Protein AF-A0A256WIH2-F1 (afdb_monomer)

pLDDT: mean 78.71, std 19.7, range [29.09, 97.69]

Solvent-accessible surface area (backbone atoms only — not comparable to full-atom values): 9554 Å² total; per-residue (Å²): 143,87,77,84,90,78,82,80,88,80,95,50,73,68,58,56,52,50,47,60,46,59,70,69,80,46,78,43,71,61,47,74,53,50,70,59,58,45,48,56,45,72,67,38,85,89,54,53,35,66,54,32,52,41,50,40,56,52,52,50,53,54,53,55,72,70,15,62,64,52,48,55,52,54,52,48,45,72,77,48,82,54,79,75,56,58,66,65,47,46,64,55,51,52,51,50,44,52,50,53,47,52,38,51,50,52,14,39,78,70,60,54,30,48,87,78,79,57,67,68,59,51,42,51,51,52,53,49,53,58,56,65,45,46,55,53,27,62,75,64,64,39,39,83,77,46,57,87,46,40,77,69,56,45,47,55,68,47,57,78,27,47,105

Radius of gyration: 18.37 Å; Cα co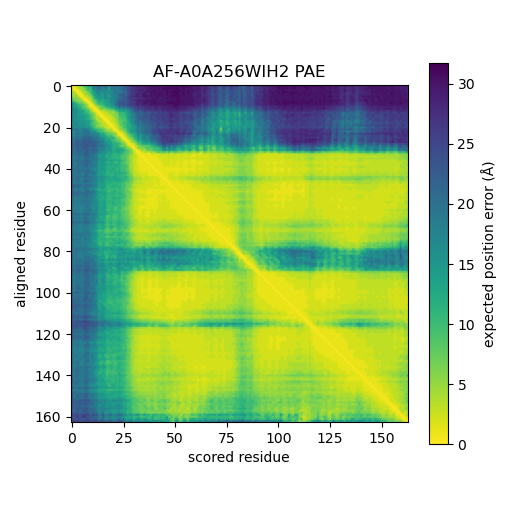ntacts (8 Å, |Δi|>4): 107; chains: 1; bounding box: 43×43×52 Å

Mean predicted aligned error: 9.4 Å

Nearest PDB structures (foldseek):
  7xy0-assembly1_B  TM=5.733E-01  e=7.418E-03  Vibrio cholerae
  7xy5-assembly1_A  TM=6.006E-01  e=1.426E-02  Vibrio cholerae
  7xxo-assembly1_A  TM=5.547E-01  e=8.626E-03  Vibrio cholerae
  7xxs-assembly1_A  TM=5.626E-01  e=1.356E-02  Vibrio cholerae
  7y4j-assembly1_A-2  TM=5.733E-01  e=1.659E-02  Vibrio cholerae

Structure (mmCIF, N/CA/C/O backbone):
data_AF-A0A256WIH2-F1
#
_entry.id   AF-A0A256WIH2-F1
#
loop_
_atom_site.group_PDB
_atom_site.id
_atom_site.type_symbol
_atom_site.label_atom_id
_atom_site.label_alt_id
_atom_site.label_comp_id
_atom_site.label_asym_id
_atom_site.label_entity_id
_atom_site.label_seq_id
_atom_site.pdbx_PDB_ins_code
_atom_site.Cartn_x
_atom_site.Cartn_y
_atom_site.Cartn_z
_atom_site.occupancy
_atom_site.B_iso_or_equiv
_atom_site.auth_seq_id
_atom_site.auth_comp_id
_atom_site.auth_asym_id
_atom_site.auth_atom_id
_atom_site.pdbx_PDB_model_num
ATOM 1 N N . MET A 1 1 ? 18.640 -28.190 -21.695 1.00 39.12 1 MET A N 1
ATOM 2 C CA . MET A 1 1 ? 17.960 -27.171 -22.525 1.00 39.12 1 MET A CA 1
ATOM 3 C C . MET A 1 1 ? 18.314 -25.751 -22.048 1.00 39.12 1 MET A C 1
ATOM 5 O O . MET A 1 1 ? 17.434 -24.937 -21.863 1.00 39.12 1 MET A O 1
ATOM 9 N N . TYR A 1 2 ? 19.602 -25.453 -21.815 1.00 31.66 2 TYR A N 1
ATOM 10 C CA . TYR A 1 2 ? 20.075 -24.165 -21.255 1.00 31.66 2 TYR A CA 1
ATOM 11 C C . TYR A 1 2 ? 21.260 -23.567 -22.045 1.00 31.66 2 TYR A C 1
ATOM 13 O O . TYR A 1 2 ? 21.880 -22.601 -21.623 1.00 31.66 2 TYR A O 1
ATOM 21 N N . GLN A 1 3 ? 21.589 -24.136 -23.211 1.00 30.47 3 GLN A N 1
ATOM 22 C CA . GLN A 1 3 ? 22.729 -23.700 -24.033 1.00 30.47 3 GLN A CA 1
ATOM 23 C C . GLN A 1 3 ? 22.363 -23.280 -25.464 1.00 30.47 3 GLN A C 1
ATOM 25 O O . GLN A 1 3 ? 23.252 -22.918 -26.226 1.00 30.47 3 GLN A O 1
ATOM 30 N N . PHE A 1 4 ? 21.083 -23.282 -25.851 1.00 29.09 4 PHE A N 1
ATOM 31 C CA . PHE A 1 4 ? 20.710 -23.096 -27.261 1.00 29.09 4 PHE A CA 1
ATOM 32 C C . PHE A 1 4 ? 20.307 -21.669 -27.670 1.00 29.09 4 PHE A C 1
ATOM 34 O O . PHE A 1 4 ? 20.134 -21.414 -28.856 1.00 29.09 4 PHE A O 1
ATOM 41 N N . ILE A 1 5 ? 20.231 -20.713 -26.739 1.00 36.94 5 ILE A N 1
ATOM 42 C CA . ILE A 1 5 ? 19.853 -19.317 -27.039 1.00 36.94 5 ILE A CA 1
ATOM 43 C C . ILE A 1 5 ? 21.050 -18.381 -26.824 1.00 36.94 5 ILE A C 1
ATOM 45 O O . ILE A 1 5 ? 20.957 -17.357 -26.160 1.00 36.94 5 ILE A O 1
ATOM 49 N N . LYS A 1 6 ? 22.231 -18.764 -27.321 1.00 35.78 6 LYS A N 1
ATOM 50 C CA . LYS A 1 6 ? 23.429 -17.906 -27.256 1.00 35.78 6 LYS A CA 1
ATOM 51 C C . LYS A 1 6 ? 23.953 -17.437 -28.609 1.00 35.78 6 LYS A C 1
ATOM 53 O O . LYS A 1 6 ? 24.913 -16.679 -28.614 1.00 35.78 6 LYS A O 1
ATOM 58 N N . SER A 1 7 ? 23.385 -17.857 -29.747 1.00 35.06 7 SER A N 1
ATOM 59 C CA . SER A 1 7 ? 24.074 -17.619 -31.029 1.00 35.06 7 SER A CA 1
ATOM 60 C C . SER A 1 7 ? 23.265 -17.111 -32.215 1.00 35.06 7 SER A C 1
ATOM 62 O O . SER A 1 7 ? 23.881 -16.849 -33.246 1.00 35.06 7 SER A O 1
ATOM 64 N N . LYS A 1 8 ? 21.949 -16.894 -32.134 1.00 40.72 8 LYS A N 1
ATOM 65 C CA . LYS A 1 8 ? 21.226 -16.304 -33.271 1.00 40.72 8 LYS A CA 1
ATOM 66 C C . LYS A 1 8 ? 20.137 -15.343 -32.817 1.00 40.72 8 LYS A C 1
ATOM 68 O O . LYS A 1 8 ? 19.220 -15.745 -32.120 1.00 40.72 8 LYS A O 1
ATOM 73 N N . VAL A 1 9 ? 20.247 -14.117 -33.332 1.00 44.25 9 VAL A N 1
ATOM 74 C CA . VAL A 1 9 ? 19.279 -13.010 -33.275 1.00 44.25 9 VAL A CA 1
ATOM 75 C C . VAL A 1 9 ? 19.266 -12.243 -31.956 1.00 44.25 9 VAL A C 1
ATOM 77 O O . VAL A 1 9 ? 18.445 -12.550 -31.117 1.00 44.25 9 VAL A O 1
ATOM 80 N N . LEU A 1 10 ? 20.090 -11.197 -31.808 1.00 44.72 10 LEU A N 1
ATOM 81 C CA . LEU A 1 10 ? 19.732 -10.018 -30.997 1.00 44.72 10 LEU A CA 1
ATOM 82 C C . LEU A 1 10 ? 20.483 -8.764 -31.502 1.00 44.72 10 LEU A C 1
ATOM 84 O O . LEU A 1 10 ? 21.578 -8.476 -31.025 1.00 44.72 10 LEU A O 1
ATOM 88 N N . PRO A 1 11 ? 19.931 -8.003 -32.468 1.00 40.31 11 PRO A N 1
ATOM 89 C CA . PRO A 1 11 ? 20.476 -6.702 -32.863 1.00 40.31 11 PRO A CA 1
ATOM 90 C C . PRO A 1 11 ? 19.980 -5.541 -31.977 1.00 40.31 11 PRO A C 1
ATOM 92 O O . PRO A 1 11 ? 20.414 -4.411 -32.169 1.00 40.31 11 PRO A O 1
ATOM 95 N N . ASN A 1 12 ? 19.084 -5.790 -31.012 1.00 41.78 12 ASN A N 1
ATOM 96 C CA . ASN A 1 12 ? 18.473 -4.749 -30.184 1.00 41.78 12 ASN A CA 1
ATOM 97 C C . ASN A 1 12 ? 18.934 -4.830 -28.726 1.00 41.78 12 ASN A C 1
ATOM 99 O O . ASN A 1 12 ? 18.640 -5.789 -28.013 1.00 41.78 12 ASN A O 1
ATOM 103 N N . VAL A 1 13 ? 19.595 -3.762 -28.272 1.00 48.00 13 VAL A N 1
ATOM 104 C CA . VAL A 1 13 ? 20.084 -3.554 -26.895 1.00 48.00 13 VAL A CA 1
ATOM 105 C C . VAL A 1 13 ? 18.962 -3.717 -25.853 1.00 48.00 13 VAL A C 1
ATOM 107 O O . VAL A 1 13 ? 19.210 -4.176 -24.741 1.00 48.00 13 VAL A O 1
ATOM 110 N N . HIS A 1 14 ? 17.714 -3.434 -26.241 1.00 45.16 14 HIS A N 1
ATOM 111 C CA . HIS A 1 14 ? 16.518 -3.581 -25.405 1.00 45.16 14 HIS A CA 1
ATOM 112 C C . HIS A 1 14 ? 16.280 -5.028 -24.934 1.00 45.16 14 HIS A C 1
ATOM 114 O O . HIS A 1 14 ? 16.027 -5.260 -23.756 1.00 45.16 14 HIS A O 1
ATOM 120 N N . TYR A 1 15 ? 16.441 -6.017 -25.819 1.00 45.44 15 TYR A N 1
ATOM 121 C CA . TYR A 1 15 ? 16.219 -7.431 -25.484 1.00 45.44 15 TYR A CA 1
ATOM 122 C C . TYR A 1 15 ? 17.330 -8.005 -24.599 1.00 45.44 15 TYR A C 1
ATOM 124 O O . TYR A 1 15 ? 17.079 -8.908 -23.808 1.00 45.44 15 TYR A O 1
ATOM 132 N N . PHE A 1 16 ? 18.553 -7.476 -24.696 1.00 42.75 16 PHE A N 1
ATOM 133 C CA . PHE A 1 16 ? 19.668 -7.898 -23.846 1.00 42.75 16 PHE A CA 1
ATOM 134 C C . PHE A 1 16 ? 19.488 -7.435 -22.391 1.00 42.75 16 PHE A C 1
ATOM 136 O O . PHE A 1 16 ? 19.808 -8.182 -21.469 1.00 42.75 16 PHE A O 1
ATOM 143 N N . LEU A 1 17 ? 18.927 -6.239 -22.179 1.00 45.19 17 LEU A N 1
ATOM 144 C CA . LEU A 1 17 ? 18.573 -5.743 -20.845 1.00 45.19 17 LEU A CA 1
ATOM 145 C C . LEU A 1 17 ? 17.412 -6.536 -20.240 1.00 45.19 17 LEU A C 1
ATOM 147 O O . LEU A 1 17 ? 17.509 -6.961 -19.094 1.00 45.19 17 LEU A O 1
ATOM 151 N N . VAL A 1 18 ? 16.374 -6.831 -21.030 1.00 48.00 18 VAL A N 1
ATOM 152 C CA . VAL A 1 18 ? 15.281 -7.722 -20.611 1.00 48.00 18 VAL A CA 1
ATOM 153 C C . VAL A 1 18 ? 15.844 -9.112 -20.273 1.00 48.00 18 VAL A C 1
ATOM 155 O O . VAL A 1 18 ? 15.652 -9.618 -19.181 1.00 48.00 18 VAL A O 1
ATOM 158 N N . PHE A 1 19 ? 16.678 -9.730 -21.101 1.00 45.09 19 PHE A N 1
ATOM 159 C CA . PHE A 1 19 ? 17.205 -11.055 -20.753 1.00 45.09 19 PHE A CA 1
ATOM 160 C C . PHE A 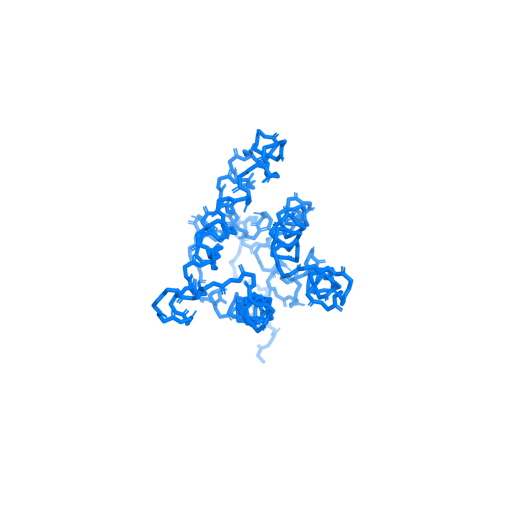1 19 ? 18.104 -11.060 -19.494 1.00 45.09 19 PHE A C 1
ATOM 162 O O . PHE A 1 19 ? 18.086 -12.036 -18.750 1.00 45.09 19 PHE A O 1
ATOM 169 N N . ASN A 1 20 ? 18.846 -9.983 -19.203 1.00 45.81 20 ASN A N 1
ATOM 170 C CA . ASN A 1 20 ? 19.647 -9.876 -17.971 1.00 45.81 20 ASN A CA 1
ATOM 171 C C . ASN A 1 20 ? 18.801 -9.591 -16.719 1.00 45.81 20 ASN A C 1
ATOM 173 O O . ASN A 1 20 ? 19.056 -10.185 -15.676 1.00 45.81 20 ASN A O 1
ATOM 177 N N . 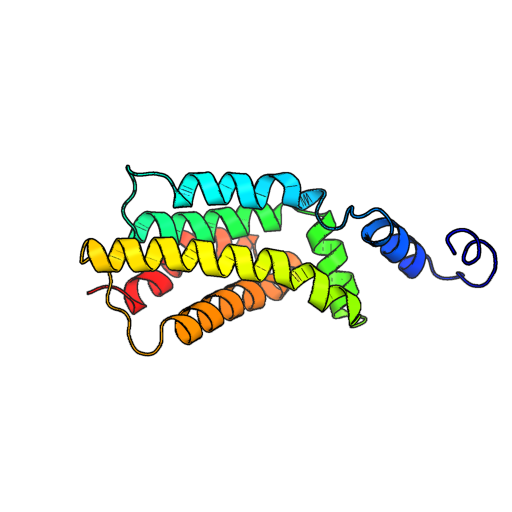CYS A 1 21 ? 17.779 -8.736 -16.808 1.00 47.03 21 CYS A N 1
ATOM 178 C CA . CYS A 1 21 ? 16.859 -8.481 -15.693 1.00 47.03 21 CYS A CA 1
ATOM 179 C C . CYS A 1 21 ? 15.986 -9.708 -15.365 1.00 47.03 21 CYS A C 1
ATOM 181 O O . CYS A 1 21 ? 15.565 -9.875 -14.222 1.00 47.03 21 CYS A O 1
ATOM 183 N N . TYR A 1 22 ? 15.731 -10.572 -16.353 1.00 49.44 22 TYR A N 1
ATOM 184 C CA . TYR A 1 22 ? 14.761 -11.663 -16.261 1.00 49.44 22 TYR A CA 1
ATOM 185 C C . TYR A 1 22 ? 15.385 -13.076 -16.208 1.00 49.44 22 TYR A C 1
ATOM 187 O O . TYR A 1 22 ? 14.781 -13.997 -15.664 1.00 49.44 22 TYR A O 1
ATOM 195 N N . GLY A 1 23 ? 16.606 -13.274 -16.717 1.00 40.81 23 GLY A N 1
ATOM 196 C CA . GLY A 1 23 ? 17.238 -14.594 -16.879 1.00 40.81 23 GLY A CA 1
ATOM 197 C C . GLY A 1 23 ? 17.904 -15.196 -15.634 1.00 40.81 23 GLY A C 1
ATOM 198 O O . GLY A 1 23 ? 18.205 -16.389 -15.638 1.00 40.81 23 GLY A O 1
ATOM 199 N N . ASN A 1 24 ? 18.112 -14.414 -14.568 1.00 39.84 24 ASN A N 1
ATOM 200 C CA . ASN A 1 24 ? 18.840 -14.843 -13.360 1.00 39.84 24 ASN A CA 1
ATOM 201 C C . ASN A 1 24 ? 17.975 -14.927 -12.087 1.00 39.84 24 ASN A C 1
ATOM 203 O O . ASN A 1 24 ? 18.518 -14.991 -10.987 1.00 39.84 24 ASN A O 1
ATOM 207 N N . GLY A 1 25 ? 16.640 -14.879 -12.185 1.00 42.81 25 GLY A N 1
ATOM 208 C CA . GLY A 1 25 ? 15.787 -14.753 -10.989 1.00 42.81 25 GLY A CA 1
ATOM 209 C C . GLY A 1 25 ? 15.989 -13.425 -10.235 1.00 42.81 25 GLY A C 1
ATOM 210 O O . GLY A 1 25 ? 15.536 -13.265 -9.105 1.00 42.81 25 GLY A O 1
ATOM 211 N N . GLU A 1 26 ? 16.655 -12.455 -10.870 1.00 43.00 26 GLU A N 1
ATOM 212 C CA . GLU A 1 26 ? 17.005 -11.134 -10.332 1.00 43.00 26 GLU A CA 1
ATOM 213 C C . GLU A 1 26 ? 15.897 -10.083 -10.512 1.00 43.00 26 GLU A C 1
ATOM 215 O O . GLU A 1 26 ? 16.119 -8.898 -10.266 1.00 43.00 26 GLU A O 1
ATOM 220 N N . GLN A 1 27 ? 14.672 -10.493 -10.851 1.00 46.84 27 GLN A N 1
ATOM 221 C CA . GLN A 1 27 ? 13.526 -9.579 -10.988 1.00 46.84 27 GLN A CA 1
ATOM 222 C C . GLN A 1 27 ? 13.144 -8.861 -9.678 1.00 46.84 27 GLN A C 1
ATOM 224 O O . GLN A 1 27 ? 12.349 -7.926 -9.691 1.00 46.84 27 GLN A O 1
ATOM 229 N N . LEU A 1 28 ? 13.732 -9.248 -8.542 1.00 49.12 28 LEU A N 1
ATOM 230 C CA . LEU A 1 28 ? 13.480 -8.660 -7.226 1.00 49.12 28 LEU A CA 1
ATOM 231 C C . LEU A 1 28 ? 14.738 -8.094 -6.555 1.00 49.12 28 LEU A C 1
ATOM 233 O O . LEU A 1 28 ? 14.674 -7.734 -5.381 1.00 49.12 28 LEU A O 1
ATOM 237 N N . ALA A 1 29 ? 15.874 -7.969 -7.252 1.00 43.88 29 ALA A N 1
ATOM 238 C CA . ALA A 1 29 ? 17.113 -7.488 -6.626 1.00 43.88 29 ALA A CA 1
ATOM 239 C C . ALA A 1 29 ? 16.956 -6.088 -5.983 1.00 43.88 29 ALA A C 1
ATOM 241 O O . ALA A 1 29 ? 17.544 -5.818 -4.939 1.00 43.88 29 ALA A O 1
ATOM 242 N N . GLY A 1 30 ? 16.088 -5.229 -6.541 1.00 49.59 30 GLY A N 1
ATOM 243 C CA . GLY A 1 30 ? 15.712 -3.931 -5.951 1.00 49.59 30 GLY A CA 1
ATOM 244 C C . GLY A 1 30 ? 14.582 -3.987 -4.910 1.00 49.59 30 GLY A C 1
ATOM 245 O O . GLY A 1 30 ? 14.388 -3.037 -4.161 1.00 49.59 30 GLY A O 1
ATOM 246 N N . LEU A 1 31 ? 13.853 -5.104 -4.829 1.00 62.66 31 LEU A N 1
ATOM 247 C CA . LEU A 1 31 ? 12.746 -5.345 -3.893 1.00 62.66 31 LEU A CA 1
ATOM 248 C C . LEU A 1 31 ? 13.149 -6.233 -2.708 1.00 62.66 31 LEU A C 1
ATOM 250 O O . LEU A 1 31 ? 12.306 -6.551 -1.868 1.00 62.66 31 LEU A O 1
ATOM 254 N N . GLY A 1 32 ? 14.430 -6.606 -2.596 1.00 62.88 32 GLY A N 1
ATOM 255 C CA . GLY A 1 32 ? 14.941 -7.518 -1.564 1.00 62.88 32 GLY A CA 1
ATOM 256 C C . GLY A 1 32 ? 14.648 -7.069 -0.125 1.00 62.88 32 GLY A C 1
ATOM 257 O O . GLY A 1 32 ? 14.610 -7.892 0.788 1.00 62.88 32 GLY A O 1
ATOM 258 N N . GLY A 1 33 ? 14.371 -5.776 0.080 1.00 78.38 33 GLY A N 1
ATOM 259 C CA . GLY A 1 33 ? 13.926 -5.216 1.356 1.00 78.38 33 GLY A CA 1
ATOM 260 C C . GLY A 1 33 ? 12.420 -4.960 1.483 1.00 78.38 33 GLY A C 1
ATOM 261 O O . GLY A 1 33 ? 11.978 -4.699 2.600 1.00 78.38 33 GLY A O 1
ATOM 262 N N . LEU A 1 34 ? 11.623 -5.013 0.408 1.00 87.81 34 LEU A N 1
ATOM 263 C CA . LEU A 1 34 ? 10.216 -4.585 0.424 1.00 87.81 34 LEU A CA 1
ATOM 264 C C . LEU A 1 34 ? 9.390 -5.427 1.401 1.00 87.81 34 LEU A C 1
ATOM 266 O O . LEU A 1 34 ? 8.887 -4.899 2.392 1.00 87.81 34 LEU A O 1
ATOM 270 N N . LYS A 1 35 ? 9.330 -6.750 1.181 1.00 89.88 35 LYS A N 1
ATOM 271 C CA . LYS A 1 35 ? 8.572 -7.668 2.050 1.00 89.88 35 LYS A CA 1
ATOM 272 C C . LYS A 1 35 ? 9.010 -7.550 3.511 1.00 89.88 35 LYS A C 1
ATOM 274 O O . LYS A 1 35 ? 8.166 -7.542 4.401 1.00 89.88 35 LYS A O 1
ATOM 279 N N . LYS A 1 36 ? 10.314 -7.395 3.768 1.00 91.19 36 LYS A N 1
ATOM 280 C CA . LYS A 1 36 ? 10.870 -7.236 5.122 1.00 91.19 36 LYS A CA 1
ATOM 281 C C . LYS A 1 36 ? 10.407 -5.938 5.791 1.00 91.19 36 LYS A C 1
ATOM 283 O O . LYS A 1 36 ? 9.899 -5.986 6.904 1.00 91.19 36 LYS A O 1
ATOM 288 N N . ASN A 1 37 ? 10.563 -4.793 5.126 1.00 92.81 37 ASN A N 1
ATOM 289 C CA . ASN A 1 37 ? 10.169 -3.493 5.681 1.00 92.81 37 ASN A CA 1
ATOM 290 C C . ASN A 1 37 ? 8.661 -3.425 5.935 1.00 92.81 37 ASN A C 1
ATOM 292 O O . ASN A 1 37 ? 8.234 -2.984 6.997 1.00 92.81 37 ASN A O 1
ATOM 296 N N . LEU A 1 38 ? 7.864 -3.915 4.986 1.00 95.69 38 LEU A N 1
ATOM 297 C CA . LEU A 1 38 ? 6.414 -3.961 5.126 1.00 95.69 38 LEU A CA 1
ATOM 298 C C . LEU A 1 38 ? 5.981 -4.935 6.233 1.00 95.69 38 LEU A C 1
ATOM 300 O O . LEU A 1 38 ? 5.091 -4.608 7.012 1.00 95.69 38 LEU A O 1
ATOM 304 N N . SER A 1 39 ? 6.657 -6.081 6.382 1.00 95.44 39 SER A N 1
ATOM 305 C CA . SER A 1 39 ? 6.408 -7.015 7.492 1.00 95.44 39 SER A CA 1
ATOM 306 C C . SER A 1 39 ? 6.642 -6.380 8.860 1.00 95.44 39 SER A C 1
ATOM 308 O O . SER A 1 39 ? 5.909 -6.693 9.792 1.00 95.44 39 SER A O 1
ATOM 310 N N . ASN A 1 40 ? 7.639 -5.500 9.000 1.00 96.25 40 ASN A N 1
ATOM 311 C CA . ASN A 1 40 ? 7.884 -4.817 10.271 1.00 96.25 40 ASN A CA 1
ATOM 312 C C . ASN A 1 40 ? 6.678 -3.963 10.680 1.00 96.25 40 ASN A C 1
ATOM 314 O O . ASN A 1 40 ? 6.296 -3.988 11.839 1.00 96.25 40 ASN A O 1
ATOM 318 N N . ILE A 1 41 ? 6.046 -3.275 9.725 1.00 96.88 41 ILE A N 1
ATOM 319 C CA . ILE A 1 41 ? 4.852 -2.454 9.976 1.00 96.88 41 ILE A CA 1
ATOM 320 C C . ILE A 1 41 ? 3.642 -3.343 10.291 1.00 96.88 41 ILE A C 1
ATOM 322 O O . ILE A 1 41 ? 2.928 -3.106 11.259 1.00 96.88 41 ILE A O 1
ATOM 326 N N . VAL A 1 42 ? 3.423 -4.395 9.493 1.00 97.06 42 VAL A N 1
ATOM 327 C CA . VAL A 1 42 ? 2.288 -5.326 9.655 1.00 97.06 42 VAL A CA 1
ATOM 328 C C . VAL A 1 42 ? 2.292 -6.006 11.030 1.00 97.06 42 VAL A C 1
ATOM 330 O O . VAL A 1 42 ? 1.230 -6.324 11.558 1.00 97.06 42 VAL A O 1
ATOM 333 N N . ASN A 1 43 ? 3.474 -6.261 11.595 1.00 96.31 43 ASN A N 1
ATOM 334 C CA . ASN A 1 43 ? 3.644 -6.996 12.850 1.00 96.31 43 ASN A CA 1
ATOM 335 C C . ASN A 1 43 ? 3.991 -6.097 14.051 1.00 96.31 43 ASN A C 1
ATOM 337 O O . ASN A 1 43 ? 4.396 -6.622 15.083 1.00 96.31 43 ASN A O 1
ATOM 341 N N . ASP A 1 44 ? 3.881 -4.771 13.932 1.00 96.12 44 ASP A N 1
ATOM 342 C CA . ASP A 1 44 ? 4.152 -3.866 15.053 1.00 96.12 44 ASP A CA 1
ATOM 343 C C . ASP A 1 44 ? 2.933 -3.758 15.976 1.00 96.12 44 ASP A C 1
ATOM 345 O O . ASP A 1 44 ? 1.993 -3.017 15.700 1.00 96.12 44 ASP A O 1
ATOM 349 N N . ASP A 1 45 ? 2.945 -4.485 17.090 1.00 92.94 45 ASP A N 1
ATOM 350 C CA . ASP A 1 45 ? 1.844 -4.499 18.064 1.00 92.94 45 ASP A CA 1
ATOM 351 C C . ASP A 1 45 ? 1.617 -3.143 18.767 1.00 92.94 45 ASP A C 1
ATOM 353 O O . ASP A 1 45 ? 0.600 -2.958 19.434 1.00 92.94 45 ASP A O 1
ATOM 357 N N . ASN A 1 46 ? 2.529 -2.174 18.618 1.00 95.12 46 ASN A N 1
ATOM 358 C CA . ASN A 1 46 ? 2.369 -0.833 19.190 1.00 95.12 46 ASN A CA 1
ATOM 359 C C . ASN A 1 46 ? 1.560 0.109 18.289 1.00 95.12 46 ASN A C 1
ATOM 361 O O . ASN A 1 46 ? 1.167 1.193 18.730 1.00 95.12 46 ASN A O 1
ATOM 365 N N . LEU A 1 47 ? 1.337 -0.267 17.027 1.00 95.50 47 LEU A N 1
ATOM 366 C CA . LEU A 1 47 ? 0.607 0.543 16.061 1.00 95.50 47 LEU A CA 1
ATOM 367 C C . LEU A 1 47 ? -0.851 0.105 15.965 1.00 95.50 47 LEU A C 1
ATOM 369 O O . LEU A 1 47 ? -1.162 -1.080 15.869 1.00 95.50 47 LEU A O 1
ATOM 373 N N . LYS A 1 48 ? -1.739 1.095 15.892 1.00 95.56 48 LYS A N 1
ATOM 374 C CA . LYS A 1 48 ? -3.143 0.891 15.530 1.00 95.56 48 LYS A CA 1
ATOM 375 C C . LYS A 1 48 ? -3.271 0.399 14.094 1.00 95.56 48 LYS A C 1
ATOM 377 O O . LYS A 1 48 ? -2.431 0.720 13.250 1.00 95.56 48 LYS A O 1
ATOM 382 N N . ALA A 1 49 ? -4.359 -0.295 13.774 1.00 95.75 49 ALA A N 1
ATOM 383 C CA . ALA A 1 49 ? -4.584 -0.821 12.428 1.00 95.75 49 ALA A CA 1
ATOM 384 C C . ALA A 1 49 ? -4.650 0.295 11.368 1.00 95.75 49 ALA A C 1
ATOM 386 O O . ALA A 1 49 ? -4.119 0.161 10.263 1.00 95.75 49 ALA A O 1
ATOM 387 N N . SER A 1 50 ? -5.242 1.437 11.723 1.00 93.00 50 SER A N 1
ATOM 388 C CA . SER A 1 50 ? -5.255 2.651 10.896 1.00 93.00 50 SER A CA 1
ATOM 389 C C . SER A 1 50 ? -3.860 3.206 10.594 1.00 93.00 50 SER A C 1
ATOM 391 O O . SER A 1 50 ? -3.583 3.567 9.445 1.00 93.00 50 SER A O 1
ATOM 393 N N . ASP A 1 51 ? -2.967 3.225 11.580 1.00 94.81 51 ASP A N 1
ATOM 394 C CA . ASP A 1 51 ? -1.593 3.703 11.414 1.00 94.81 51 ASP A CA 1
ATOM 395 C C . ASP A 1 51 ? -0.727 2.683 10.661 1.00 94.81 51 ASP A C 1
ATOM 397 O O . ASP A 1 51 ? 0.047 3.070 9.783 1.00 94.81 51 ASP A O 1
ATOM 401 N N . LYS A 1 52 ? -0.931 1.380 10.902 1.00 96.25 52 LYS A N 1
ATOM 402 C CA . LYS A 1 52 ? -0.327 0.294 10.114 1.00 96.25 52 LYS A CA 1
ATOM 403 C C . LYS A 1 52 ? -0.683 0.421 8.642 1.00 96.25 52 LYS A C 1
ATOM 405 O O . LYS A 1 52 ? 0.207 0.361 7.799 1.00 96.25 52 LYS A O 1
ATOM 410 N N . LEU A 1 53 ? -1.963 0.624 8.320 1.00 94.69 53 LEU A N 1
ATOM 411 C CA . LEU A 1 53 ? -2.404 0.719 6.930 1.00 94.69 53 LEU A CA 1
ATOM 412 C C . LEU A 1 53 ? -1.784 1.941 6.244 1.00 94.69 53 LEU A C 1
ATOM 414 O O . LEU A 1 53 ? -1.207 1.799 5.172 1.00 94.69 53 LEU A O 1
ATOM 418 N N . LYS A 1 54 ? -1.810 3.123 6.873 1.00 93.00 54 LYS A N 1
ATOM 419 C CA . LYS A 1 54 ? -1.156 4.324 6.318 1.00 93.00 54 LYS A CA 1
ATOM 420 C C . LYS A 1 54 ? 0.347 4.128 6.136 1.00 93.00 54 LYS A C 1
ATOM 422 O O . LYS A 1 54 ? 0.864 4.368 5.046 1.00 93.00 54 LYS A O 1
ATOM 427 N N . GLY A 1 55 ? 1.031 3.664 7.182 1.00 94.00 55 GLY A N 1
ATOM 428 C CA . GLY A 1 55 ? 2.471 3.424 7.168 1.00 94.00 55 GLY A CA 1
ATOM 429 C C . GLY A 1 55 ? 2.872 2.411 6.100 1.00 94.00 55 GLY A C 1
ATOM 430 O O . GLY A 1 55 ? 3.856 2.623 5.395 1.00 94.00 55 GLY A O 1
ATOM 431 N N . TYR A 1 56 ? 2.072 1.358 5.914 1.00 95.38 56 TYR A N 1
ATOM 432 C CA . TYR A 1 56 ? 2.273 0.361 4.866 1.00 95.38 56 TYR A CA 1
ATOM 433 C C . TYR A 1 56 ? 2.256 1.001 3.476 1.00 95.38 56 TYR A C 1
ATOM 435 O O . TYR A 1 56 ? 3.205 0.828 2.711 1.00 95.38 56 TYR A O 1
ATOM 443 N N . LEU A 1 57 ? 1.213 1.778 3.152 1.00 92.94 57 LEU A N 1
ATOM 444 C CA . LEU A 1 57 ? 1.077 2.400 1.830 1.00 92.94 57 LEU A CA 1
ATOM 445 C C . LEU A 1 57 ? 2.195 3.417 1.562 1.00 92.94 57 LEU A C 1
ATOM 447 O O . LEU A 1 57 ? 2.760 3.435 0.468 1.00 92.94 57 LEU A O 1
ATOM 451 N N . LEU A 1 58 ? 2.548 4.231 2.562 1.00 92.31 58 LEU A N 1
ATOM 452 C CA . LEU A 1 58 ? 3.642 5.200 2.463 1.00 92.31 58 LEU A CA 1
ATOM 453 C C . LEU A 1 58 ? 4.982 4.507 2.231 1.00 92.31 58 LEU A C 1
ATOM 455 O O . LEU A 1 58 ? 5.684 4.829 1.270 1.00 92.31 58 LEU A O 1
ATOM 459 N N . LYS A 1 59 ? 5.313 3.519 3.071 1.00 93.69 59 LYS A N 1
ATOM 460 C CA . LYS A 1 59 ? 6.597 2.826 2.988 1.00 93.69 59 LYS A CA 1
ATOM 461 C C . LYS A 1 59 ? 6.727 2.030 1.695 1.00 93.69 59 LYS A C 1
ATOM 463 O O . LYS A 1 59 ? 7.808 1.994 1.113 1.00 93.69 59 LYS A O 1
ATOM 468 N N . ARG A 1 60 ? 5.628 1.439 1.212 1.00 93.00 60 ARG A N 1
ATOM 469 C CA . ARG A 1 60 ? 5.577 0.788 -0.103 1.00 93.00 60 ARG A CA 1
ATOM 470 C C . ARG A 1 60 ? 5.982 1.768 -1.204 1.00 93.00 60 ARG A C 1
ATOM 472 O O . ARG A 1 60 ? 6.880 1.464 -1.979 1.00 93.00 60 ARG A O 1
ATOM 479 N N . MET A 1 61 ? 5.352 2.942 -1.258 1.00 91.81 61 MET A N 1
ATOM 480 C CA . MET A 1 61 ? 5.612 3.930 -2.312 1.00 91.81 61 MET A CA 1
ATOM 481 C C . MET A 1 61 ? 7.028 4.515 -2.238 1.00 91.81 61 MET A C 1
ATOM 483 O O . ME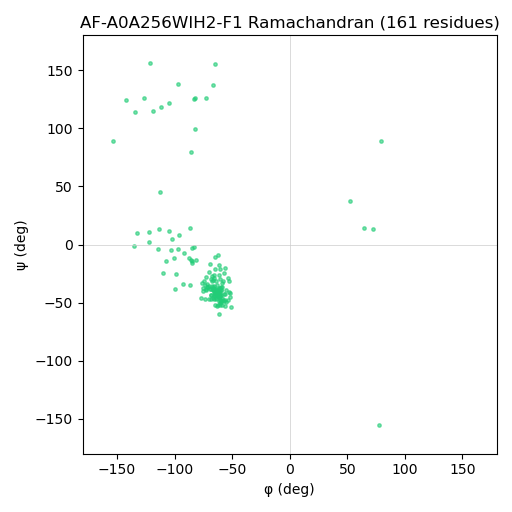T A 1 61 ? 7.647 4.718 -3.278 1.00 91.81 61 MET A O 1
ATOM 487 N N . GLU A 1 62 ? 7.556 4.730 -1.032 1.00 91.75 62 GLU A N 1
ATOM 488 C CA . GLU A 1 62 ? 8.941 5.162 -0.801 1.00 91.75 62 GLU A CA 1
ATOM 489 C C . GLU A 1 62 ? 9.951 4.144 -1.350 1.00 91.75 62 GLU A C 1
ATOM 491 O O . GLU A 1 62 ? 10.805 4.500 -2.159 1.00 91.75 62 GLU A O 1
ATOM 496 N N . ILE A 1 63 ? 9.812 2.867 -0.971 1.00 91.56 63 ILE A N 1
ATOM 497 C CA . ILE A 1 63 ? 10.729 1.802 -1.404 1.00 91.56 63 ILE A CA 1
ATOM 498 C C . ILE A 1 63 ? 10.674 1.623 -2.923 1.00 91.56 63 ILE A C 1
ATOM 500 O O . ILE A 1 63 ? 11.713 1.483 -3.564 1.00 91.56 63 ILE A O 1
ATOM 504 N N . LEU A 1 64 ? 9.472 1.628 -3.507 1.00 90.44 64 LEU A N 1
ATOM 505 C CA . LEU A 1 64 ? 9.321 1.467 -4.952 1.00 90.44 64 LEU A CA 1
ATOM 506 C C . LEU A 1 64 ? 9.915 2.643 -5.727 1.00 90.44 64 LEU A C 1
ATOM 508 O O . LEU A 1 64 ? 10.567 2.402 -6.735 1.00 90.44 64 LEU A O 1
ATOM 512 N N . ASN A 1 65 ? 9.774 3.876 -5.230 1.00 91.75 65 ASN A N 1
ATOM 513 C CA . ASN A 1 65 ? 10.367 5.063 -5.849 1.00 91.75 65 ASN A CA 1
ATOM 514 C C . ASN A 1 65 ? 11.906 5.003 -5.923 1.00 91.75 65 ASN A C 1
ATOM 516 O O . ASN A 1 65 ? 12.511 5.598 -6.813 1.00 91.75 65 ASN A O 1
ATOM 520 N N . GLU A 1 66 ? 12.554 4.315 -4.984 1.00 89.62 66 GLU A N 1
ATOM 521 C CA . GLU A 1 66 ? 14.015 4.156 -4.954 1.00 89.62 66 GLU A CA 1
ATOM 522 C C . GLU A 1 66 ? 14.503 2.952 -5.781 1.00 89.62 66 GLU A C 1
ATOM 524 O O . GLU A 1 66 ? 15.697 2.815 -6.063 1.00 89.62 66 GLU A O 1
ATOM 529 N N . ALA A 1 67 ? 13.594 2.080 -6.222 1.00 87.81 67 ALA A N 1
ATOM 530 C CA . ALA A 1 67 ? 13.923 0.842 -6.910 1.00 87.81 67 ALA A CA 1
ATOM 531 C C . ALA A 1 67 ? 14.102 1.058 -8.426 1.00 87.81 67 ALA A C 1
ATOM 533 O O . ALA A 1 67 ? 13.245 0.702 -9.234 1.00 87.81 67 ALA A O 1
ATOM 534 N N . ALA A 1 68 ? 15.265 1.568 -8.845 1.00 82.25 68 ALA A N 1
ATOM 535 C CA . ALA A 1 68 ? 15.573 1.811 -10.265 1.00 82.25 68 ALA A CA 1
ATOM 536 C C . ALA A 1 68 ? 15.354 0.575 -11.168 1.00 82.25 68 ALA A C 1
ATOM 538 O O . ALA A 1 68 ? 14.773 0.684 -12.245 1.00 82.25 68 ALA A O 1
ATOM 539 N N . ASN A 1 69 ? 15.732 -0.621 -10.703 1.00 79.62 69 ASN A N 1
ATOM 540 C CA . ASN A 1 69 ? 15.509 -1.869 -11.448 1.00 79.62 69 ASN A CA 1
ATOM 541 C C . ASN A 1 69 ? 14.015 -2.172 -11.650 1.00 79.62 69 ASN A C 1
ATOM 543 O O . ASN A 1 69 ? 13.613 -2.702 -12.686 1.00 79.62 69 ASN A O 1
ATOM 547 N N . TYR A 1 70 ? 13.186 -1.824 -10.666 1.00 83.06 70 TYR A N 1
ATOM 548 C CA . TYR A 1 70 ? 11.741 -1.977 -10.756 1.00 83.06 70 TYR A CA 1
ATOM 549 C C . TYR A 1 70 ? 11.145 -0.987 -11.768 1.00 83.06 70 TYR A C 1
ATOM 551 O O . TYR A 1 70 ? 10.298 -1.377 -12.568 1.00 83.06 70 TYR A O 1
ATOM 559 N N . HIS A 1 71 ? 11.649 0.250 -11.827 1.00 85.38 71 HIS A N 1
ATOM 560 C CA . HIS A 1 71 ? 11.232 1.230 -12.836 1.00 85.38 71 HIS A CA 1
ATOM 561 C C . HIS A 1 71 ? 11.536 0.770 -14.266 1.00 85.38 71 HIS A C 1
ATOM 563 O O . HIS A 1 71 ? 10.668 0.867 -15.132 1.00 85.38 71 HIS A O 1
ATOM 569 N N . GLU A 1 72 ? 12.734 0.233 -14.517 1.00 82.06 72 GLU A N 1
ATOM 570 C CA . GLU A 1 72 ? 13.096 -0.294 -15.841 1.00 82.06 72 GLU A CA 1
ATOM 571 C C . GLU A 1 72 ? 12.241 -1.510 -16.224 1.00 82.06 72 GLU A C 1
ATOM 573 O O . GLU A 1 72 ? 11.788 -1.619 -17.364 1.00 82.06 72 GLU A O 1
ATOM 578 N N . THR A 1 73 ? 11.941 -2.382 -15.256 1.00 78.25 73 THR A N 1
ATOM 579 C CA . THR A 1 73 ? 11.037 -3.531 -15.435 1.00 78.25 73 THR A CA 1
ATOM 580 C C . THR A 1 73 ? 9.625 -3.069 -15.807 1.00 78.25 73 THR A C 1
ATOM 582 O O . THR A 1 73 ? 9.052 -3.548 -16.784 1.00 78.25 73 THR A O 1
ATOM 585 N N . LEU A 1 74 ? 9.078 -2.104 -15.061 1.00 80.81 74 LEU A N 1
ATOM 586 C CA . LEU A 1 74 ? 7.747 -1.540 -15.293 1.00 80.81 74 LEU A CA 1
ATOM 587 C C . LEU A 1 74 ? 7.666 -0.806 -16.639 1.00 80.81 74 LEU A C 1
ATOM 589 O O . LEU A 1 74 ? 6.668 -0.907 -17.346 1.00 80.81 74 LEU A O 1
ATOM 593 N N . LYS A 1 75 ? 8.733 -0.101 -17.026 1.00 82.94 75 LYS A N 1
ATOM 594 C CA . LYS A 1 75 ? 8.844 0.563 -18.326 1.00 82.94 75 LYS A CA 1
ATOM 595 C C . LYS A 1 75 ? 8.884 -0.437 -19.479 1.00 82.94 75 LYS A C 1
ATOM 597 O O . LYS A 1 75 ? 8.209 -0.206 -20.475 1.00 82.94 75 LYS A O 1
ATOM 602 N N . ALA A 1 76 ? 9.649 -1.523 -19.363 1.00 77.62 76 ALA A N 1
ATOM 603 C CA . ALA A 1 76 ? 9.716 -2.554 -20.398 1.00 77.62 76 ALA A CA 1
ATOM 604 C C . ALA A 1 76 ? 8.341 -3.200 -20.643 1.00 77.62 76 ALA A C 1
ATOM 606 O O . ALA A 1 76 ? 7.900 -3.260 -21.787 1.00 77.62 76 ALA A O 1
ATOM 607 N N . ASP A 1 77 ? 7.648 -3.581 -19.568 1.00 73.62 77 ASP A N 1
ATOM 608 C CA . ASP A 1 77 ? 6.309 -4.181 -19.625 1.00 73.62 77 ASP A CA 1
ATOM 609 C C . ASP A 1 77 ? 5.227 -3.214 -20.145 1.00 73.62 77 ASP A C 1
ATOM 611 O O . ASP A 1 77 ? 4.271 -3.622 -20.795 1.00 73.62 77 ASP A O 1
ATOM 615 N N . PHE A 1 78 ? 5.393 -1.904 -19.926 1.00 75.62 78 PHE A N 1
ATOM 616 C CA . PHE A 1 78 ? 4.493 -0.892 -20.486 1.00 75.62 78 PHE A CA 1
ATOM 617 C C . PHE A 1 78 ? 4.560 -0.800 -22.022 1.00 75.62 78 PHE A C 1
ATOM 619 O O . PHE A 1 78 ? 3.566 -0.443 -22.655 1.00 75.62 78 PHE A O 1
ATOM 626 N N . PHE A 1 79 ? 5.719 -1.083 -22.630 1.00 74.94 79 PHE A N 1
ATOM 627 C CA . PHE A 1 79 ? 5.903 -1.004 -24.087 1.00 74.94 79 PHE A CA 1
ATOM 628 C C . PHE A 1 79 ? 5.650 -2.335 -24.802 1.00 74.94 79 PHE A C 1
ATOM 630 O O . PHE A 1 79 ? 5.144 -2.326 -25.924 1.00 74.94 79 PHE A O 1
ATOM 637 N N . GLU A 1 80 ? 5.985 -3.458 -24.170 1.00 72.56 80 GLU A N 1
ATOM 638 C CA . GLU A 1 80 ? 5.740 -4.806 -24.682 1.00 72.56 80 GLU A CA 1
ATOM 639 C C . GLU A 1 80 ? 5.167 -5.646 -23.537 1.00 72.56 80 GLU A C 1
ATOM 641 O O . GLU A 1 80 ? 5.853 -5.890 -22.548 1.00 72.56 80 GLU A O 1
ATOM 646 N N . HIS A 1 81 ? 3.905 -6.072 -23.654 1.00 68.19 81 HIS A N 1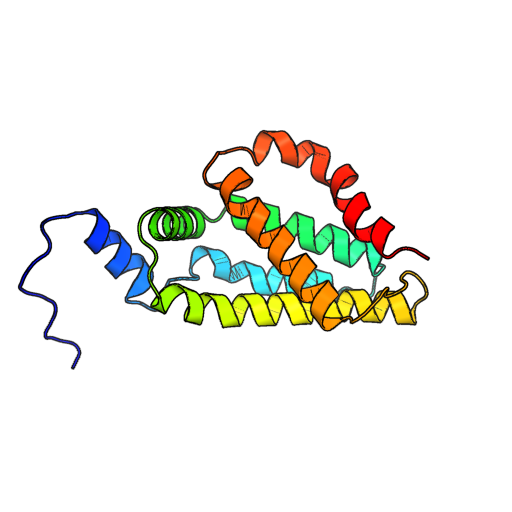
ATOM 647 C CA . HIS A 1 81 ? 3.311 -6.970 -22.667 1.00 68.19 81 HIS A CA 1
ATOM 648 C C . HIS A 1 81 ? 3.904 -8.369 -22.838 1.00 68.19 81 HIS A C 1
ATOM 650 O O . HIS A 1 81 ? 3.874 -8.927 -23.939 1.00 68.19 81 HIS A O 1
ATOM 656 N N . PHE A 1 82 ? 4.439 -8.932 -21.757 1.00 63.41 82 PHE A N 1
ATOM 657 C CA . PHE A 1 82 ? 4.989 -10.281 -21.758 1.00 63.41 82 PHE A CA 1
ATOM 658 C C . PHE A 1 82 ? 4.222 -11.156 -20.762 1.00 63.41 82 PHE A C 1
ATOM 660 O O . PHE A 1 82 ? 4.351 -10.958 -19.558 1.00 63.41 82 PHE A O 1
ATOM 667 N N . ASP A 1 83 ? 3.510 -12.175 -21.250 1.00 57.94 83 ASP A N 1
ATOM 668 C CA . ASP A 1 83 ? 2.660 -13.058 -20.426 1.00 57.94 83 ASP A CA 1
ATOM 669 C C . ASP A 1 83 ? 3.397 -13.675 -19.216 1.00 57.94 83 ASP A C 1
ATOM 671 O O . ASP A 1 83 ? 2.819 -13.880 -18.154 1.00 57.94 83 ASP A O 1
ATOM 675 N N . PHE A 1 84 ? 4.708 -13.932 -19.328 1.00 56.06 84 PHE A N 1
ATOM 676 C CA . PHE A 1 84 ? 5.499 -14.507 -18.231 1.00 56.06 84 PHE A CA 1
ATOM 677 C C . PHE A 1 84 ? 5.698 -13.534 -17.041 1.00 56.06 84 PHE A C 1
ATOM 679 O O . PHE A 1 84 ? 6.099 -13.954 -15.953 1.00 56.06 84 PHE A O 1
ATOM 686 N N . ILE A 1 85 ? 5.469 -12.229 -17.235 1.00 57.75 85 ILE A N 1
ATOM 687 C CA . ILE A 1 85 ? 5.579 -11.195 -16.193 1.00 57.75 85 ILE A CA 1
ATOM 688 C C . ILE A 1 85 ? 4.395 -11.265 -15.227 1.00 57.75 85 ILE A C 1
ATOM 690 O O . ILE A 1 85 ? 4.564 -10.985 -14.035 1.00 57.75 85 ILE A O 1
ATOM 694 N N . ASP A 1 86 ? 3.224 -11.671 -15.715 1.00 60.50 86 ASP A N 1
ATOM 695 C CA . ASP A 1 86 ? 2.014 -11.780 -14.901 1.00 60.50 86 ASP A CA 1
ATOM 696 C C . ASP A 1 86 ? 2.161 -12.858 -13.820 1.00 60.50 86 ASP A C 1
ATOM 698 O O . ASP A 1 86 ? 1.844 -12.612 -12.652 1.00 60.50 86 ASP A O 1
ATOM 702 N N . ASP A 1 87 ? 2.760 -14.001 -14.167 1.00 56.59 87 ASP A N 1
ATOM 703 C CA . ASP A 1 87 ? 3.011 -15.097 -13.226 1.00 56.59 87 ASP A CA 1
ATOM 704 C C . ASP A 1 87 ? 3.971 -14.684 -12.099 1.00 56.59 87 ASP A C 1
ATOM 706 O O . ASP A 1 87 ? 3.731 -14.998 -10.931 1.00 56.59 87 ASP A O 1
ATOM 710 N N . LEU A 1 88 ? 5.028 -13.921 -12.403 1.00 57.69 88 LEU A N 1
ATOM 711 C CA . LEU A 1 88 ? 5.992 -13.486 -11.386 1.00 57.69 88 LEU A CA 1
ATOM 712 C C . LEU A 1 88 ? 5.420 -12.423 -10.436 1.00 57.69 88 LEU A C 1
ATOM 714 O O . LEU A 1 88 ? 5.762 -12.375 -9.251 1.00 57.69 88 LEU A O 1
ATOM 718 N N . ARG A 1 89 ? 4.545 -11.549 -10.936 1.00 67.00 89 ARG A N 1
ATOM 719 C CA . ARG A 1 89 ? 3.894 -10.538 -10.092 1.00 67.00 89 ARG A CA 1
ATOM 720 C C . ARG A 1 89 ? 2.888 -11.162 -9.125 1.00 67.00 89 ARG A C 1
ATOM 722 O O . ARG A 1 89 ? 2.667 -10.600 -8.052 1.00 67.00 89 ARG A O 1
ATOM 729 N N . SER A 1 90 ? 2.356 -12.344 -9.445 1.00 73.19 90 SER A N 1
ATOM 730 C CA . SER A 1 90 ? 1.322 -13.007 -8.646 1.00 73.19 90 SER A CA 1
ATOM 731 C C . SER A 1 90 ? 1.754 -13.312 -7.200 1.00 73.19 90 SER A C 1
ATOM 733 O O . SER A 1 90 ? 0.977 -13.079 -6.274 1.00 73.19 90 SER A O 1
ATOM 735 N N . ASP A 1 91 ? 3.005 -13.721 -6.968 1.00 80.31 91 ASP A N 1
ATOM 736 C CA . ASP A 1 91 ? 3.516 -14.059 -5.628 1.00 80.31 91 ASP A CA 1
ATOM 737 C C . ASP A 1 91 ? 3.674 -12.837 -4.712 1.00 80.31 91 ASP A C 1
ATOM 739 O O . ASP A 1 91 ? 3.514 -12.919 -3.486 1.00 80.31 91 ASP A O 1
ATOM 743 N N . LEU A 1 92 ? 4.062 -11.692 -5.279 1.00 80.19 92 LEU A N 1
ATOM 744 C CA . LEU A 1 92 ? 4.147 -10.444 -4.523 1.00 80.19 92 LEU A CA 1
ATOM 745 C C . LEU A 1 92 ? 2.744 -9.909 -4.249 1.00 80.19 92 LEU A C 1
ATOM 747 O O . LEU A 1 92 ? 2.447 -9.601 -3.097 1.00 80.19 92 LEU A O 1
ATOM 751 N N . ASP A 1 93 ? 1.885 -9.887 -5.267 1.00 84.88 93 ASP A N 1
ATOM 752 C CA . ASP A 1 93 ? 0.508 -9.404 -5.165 1.00 84.88 93 ASP A CA 1
ATOM 753 C C . ASP A 1 93 ? -0.285 -10.194 -4.114 1.00 84.88 93 ASP A C 1
ATOM 755 O O . ASP A 1 93 ? -0.931 -9.604 -3.247 1.00 84.88 93 ASP A O 1
ATOM 759 N N . GLN A 1 94 ? -0.188 -11.528 -4.122 1.00 89.38 94 GLN A N 1
ATOM 760 C CA . GLN A 1 94 ? -0.829 -12.374 -3.111 1.00 89.38 94 GLN A CA 1
ATOM 761 C C . GLN A 1 94 ? -0.293 -12.083 -1.708 1.00 89.38 94 GLN A C 1
ATOM 763 O O . GLN A 1 94 ? -1.064 -11.986 -0.750 1.00 89.38 94 GLN A O 1
ATOM 768 N N . TRP A 1 95 ? 1.021 -11.909 -1.567 1.00 91.38 95 TRP A N 1
ATOM 769 C CA . TRP A 1 95 ? 1.624 -11.591 -0.278 1.00 91.38 95 TRP A CA 1
ATOM 770 C C . TRP A 1 95 ? 1.188 -10.210 0.248 1.00 91.38 95 TRP A C 1
ATOM 772 O O . TRP A 1 95 ? 0.871 -10.078 1.436 1.00 91.38 95 TRP A O 1
ATOM 782 N N . GLU A 1 96 ? 1.121 -9.190 -0.615 1.00 92.88 96 GLU A N 1
ATOM 783 C CA . GLU A 1 96 ? 0.606 -7.861 -0.256 1.00 92.88 96 GLU A CA 1
ATOM 784 C C . GLU A 1 96 ? -0.879 -7.940 0.127 1.00 92.88 96 GLU A C 1
ATOM 786 O O . GLU A 1 96 ? -1.271 -7.415 1.172 1.00 92.88 96 GLU A O 1
ATOM 791 N N . LYS A 1 97 ? -1.686 -8.691 -0.638 1.00 95.00 97 LYS A N 1
ATOM 792 C CA . LYS A 1 97 ? -3.110 -8.925 -0.350 1.00 95.00 97 LYS A CA 1
ATOM 793 C C . LYS A 1 97 ? -3.305 -9.514 1.048 1.00 95.00 97 LYS A C 1
ATOM 795 O O . LYS A 1 97 ? -4.116 -9.012 1.827 1.00 95.00 97 LYS A O 1
ATOM 800 N N . MET A 1 98 ? -2.526 -10.538 1.401 1.00 96.38 98 MET A N 1
ATOM 801 C CA . MET A 1 98 ? -2.587 -11.172 2.723 1.00 96.38 98 MET A CA 1
ATOM 802 C C . MET A 1 98 ? -2.098 -10.252 3.849 1.00 96.38 98 MET A C 1
ATOM 804 O O . MET A 1 98 ? -2.663 -10.267 4.944 1.00 96.38 98 MET A O 1
ATOM 808 N N . SER A 1 99 ? -1.090 -9.422 3.584 1.00 96.81 99 SER A N 1
ATOM 809 C CA . SER A 1 99 ? -0.576 -8.444 4.551 1.00 96.81 99 SER A CA 1
ATOM 810 C C . SER A 1 99 ? -1.615 -7.370 4.876 1.00 96.81 99 SER A C 1
ATOM 812 O O . SER A 1 99 ? -1.887 -7.099 6.045 1.00 96.81 99 SER A O 1
ATOM 814 N N . ILE A 1 100 ? -2.251 -6.805 3.847 1.00 96.69 100 ILE A N 1
ATOM 815 C CA . ILE A 1 100 ? -3.315 -5.807 4.005 1.00 96.69 100 ILE A CA 1
ATOM 816 C C . ILE A 1 100 ? -4.538 -6.438 4.678 1.00 96.69 100 ILE A C 1
ATOM 818 O O . ILE A 1 100 ? -5.108 -5.835 5.586 1.00 96.69 100 ILE A O 1
ATOM 822 N N . ARG A 1 101 ? -4.900 -7.678 4.314 1.00 97.31 101 ARG A N 1
ATOM 823 C CA . ARG A 1 101 ? -5.974 -8.431 4.982 1.00 97.31 101 ARG A CA 1
ATOM 824 C C . ARG A 1 101 ? -5.751 -8.508 6.484 1.00 97.31 101 ARG A C 1
ATOM 826 O O . ARG A 1 101 ? -6.681 -8.244 7.238 1.00 97.31 101 ARG A O 1
ATOM 833 N N . LYS A 1 102 ? -4.536 -8.862 6.909 1.00 97.69 102 LYS A N 1
ATOM 834 C CA . LYS A 1 102 ? -4.190 -8.963 8.329 1.00 97.69 102 LYS A CA 1
ATOM 835 C C . LYS A 1 102 ? -4.430 -7.634 9.053 1.00 97.69 102 LYS A C 1
ATOM 837 O O . LYS A 1 102 ? -5.098 -7.637 10.078 1.00 97.69 102 LYS A O 1
ATOM 842 N N . ILE A 1 103 ? -3.954 -6.520 8.491 1.00 97.31 103 ILE A N 1
ATOM 843 C CA . ILE A 1 103 ? -4.149 -5.182 9.075 1.00 97.31 103 ILE A CA 1
ATOM 844 C C . ILE A 1 103 ? -5.642 -4.830 9.167 1.00 97.31 103 ILE A C 1
ATOM 846 O O . ILE A 1 103 ? -6.098 -4.333 10.193 1.00 97.31 103 ILE A O 1
ATOM 850 N N . ILE A 1 104 ? -6.415 -5.084 8.105 1.00 95.50 104 ILE A N 1
ATOM 851 C CA . ILE A 1 104 ? -7.850 -4.766 8.085 1.00 95.50 104 ILE A CA 1
ATOM 852 C C . ILE A 1 104 ? -8.607 -5.587 9.133 1.00 95.50 104 ILE A C 1
ATOM 854 O O . ILE A 1 104 ? -9.404 -5.019 9.873 1.00 95.50 104 ILE A O 1
ATOM 858 N N . LEU A 1 105 ? -8.356 -6.896 9.218 1.00 96.38 105 LEU A N 1
ATOM 859 C CA . LEU A 1 105 ? -9.020 -7.761 10.197 1.00 96.38 105 LEU A CA 1
ATOM 860 C C . LEU A 1 105 ? -8.671 -7.368 11.635 1.00 96.38 105 LEU A C 1
ATOM 862 O O . LEU A 1 105 ? -9.570 -7.271 12.460 1.00 96.38 105 LEU A O 1
ATOM 866 N N . GLU A 1 106 ? -7.409 -7.035 11.909 1.00 96.69 106 GLU A N 1
ATOM 867 C CA . GLU A 1 106 ? -6.997 -6.504 13.212 1.00 96.69 106 GLU A CA 1
ATOM 868 C C . GLU A 1 106 ? -7.775 -5.226 13.576 1.00 96.69 106 GLU A C 1
ATOM 870 O O . GLU A 1 106 ? -8.256 -5.074 14.697 1.00 96.69 106 GLU A O 1
ATOM 875 N N . GLY A 1 107 ? -7.960 -4.317 12.614 1.00 95.31 107 GLY A N 1
ATOM 876 C CA . GLY A 1 107 ? -8.753 -3.110 12.829 1.00 95.31 107 GLY A CA 1
ATOM 877 C C . GLY A 1 107 ? -10.243 -3.381 13.036 1.00 95.31 107 GLY A C 1
ATOM 878 O O . GLY A 1 107 ? -10.885 -2.650 13.784 1.00 95.31 107 GLY A O 1
ATOM 879 N N . VAL A 1 108 ? -10.804 -4.428 12.428 1.00 95.50 108 VAL A N 1
ATOM 880 C CA . VAL A 1 108 ? -12.189 -4.857 12.693 1.00 95.50 108 VAL A CA 1
ATOM 881 C C . VAL A 1 108 ? -12.319 -5.411 14.109 1.00 95.50 108 VAL A C 1
ATOM 883 O O . VAL A 1 108 ? -13.217 -4.992 14.840 1.00 95.50 108 VAL A O 1
ATOM 886 N N . ASP A 1 109 ? -11.402 -6.289 14.515 1.00 95.69 109 ASP A N 1
ATOM 887 C CA . ASP A 1 109 ? -11.400 -6.910 15.844 1.00 95.69 109 ASP A CA 1
ATOM 888 C C . ASP A 1 109 ? -11.247 -5.859 16.957 1.00 95.69 109 ASP A C 1
ATOM 890 O O . ASP A 1 109 ? -11.920 -5.924 17.987 1.00 95.69 109 ASP A O 1
ATOM 894 N N . ASN A 1 110 ? -10.431 -4.829 16.711 1.00 94.62 110 ASN A N 1
ATOM 895 C CA . ASN A 1 110 ? -10.232 -3.699 17.621 1.00 94.62 110 ASN A CA 1
ATOM 896 C C . ASN A 1 110 ? -11.314 -2.607 17.502 1.00 94.62 110 ASN A C 1
ATOM 898 O O . ASN A 1 110 ? -11.278 -1.615 18.233 1.00 94.62 110 ASN A O 1
ATOM 902 N N . GLY A 1 111 ? -12.279 -2.760 16.590 1.00 93.81 111 GLY A N 1
ATOM 903 C CA . GLY A 1 111 ? -13.367 -1.807 16.371 1.00 93.81 111 GLY A CA 1
ATOM 904 C C . GLY A 1 111 ? -12.966 -0.487 15.697 1.00 93.81 111 GLY A C 1
ATOM 905 O O . GLY A 1 111 ? -13.766 0.448 15.704 1.00 93.81 111 GLY A O 1
ATOM 906 N N . GLU A 1 112 ? -11.764 -0.401 15.117 1.00 93.44 112 GLU A N 1
ATOM 907 C CA . GLU A 1 112 ? -11.295 0.728 14.299 1.00 93.44 112 GLU A CA 1
ATOM 908 C C . GLU A 1 112 ? -11.957 0.760 12.913 1.00 93.44 112 GLU A C 1
ATOM 910 O O . GLU A 1 112 ? -12.208 1.842 12.373 1.00 93.44 112 GLU A O 1
ATOM 915 N N . PHE A 1 113 ? -12.230 -0.416 12.335 1.00 94.88 113 PHE A N 1
ATOM 916 C CA . PHE A 1 113 ? -12.734 -0.561 10.970 1.00 94.88 113 PHE A CA 1
ATOM 917 C C . PHE A 1 113 ? -14.079 -1.285 10.883 1.00 94.88 113 PHE A C 1
ATOM 919 O O . PHE A 1 113 ? -14.437 -2.107 11.725 1.00 94.88 113 PHE A O 1
ATOM 926 N N . VAL A 1 114 ? -14.794 -1.019 9.792 1.00 91.44 114 VAL A N 1
ATOM 927 C CA . VAL A 1 114 ? -15.977 -1.744 9.332 1.00 91.44 114 VAL A CA 1
ATOM 928 C C . VAL A 1 114 ? -15.738 -2.168 7.888 1.00 91.44 114 VAL A C 1
ATOM 930 O O . VAL A 1 114 ? -15.435 -1.347 7.025 1.00 91.44 114 VAL A O 1
ATOM 933 N N . ILE A 1 115 ? -15.886 -3.463 7.614 1.00 86.88 115 ILE A N 1
ATOM 934 C CA . ILE A 1 115 ? -15.831 -3.977 6.244 1.00 86.88 115 ILE A CA 1
ATOM 935 C C . ILE A 1 115 ? -17.200 -3.775 5.600 1.00 86.88 115 ILE A C 1
ATOM 937 O O . ILE A 1 115 ? -18.220 -4.219 6.127 1.00 86.88 115 ILE A O 1
ATOM 941 N N . VAL A 1 116 ? -17.211 -3.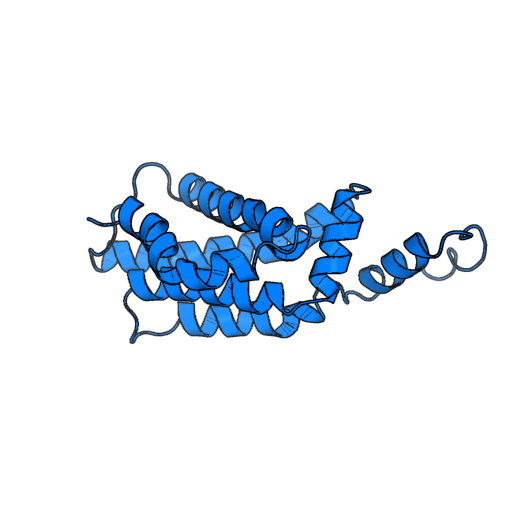123 4.439 1.00 80.31 116 VAL A N 1
ATOM 942 C CA . VAL A 1 116 ? -18.395 -2.992 3.589 1.00 80.31 116 VAL A CA 1
ATOM 943 C C . VAL A 1 116 ? -18.237 -3.928 2.393 1.00 80.31 116 VAL A C 1
ATOM 945 O O . VAL A 1 116 ? -17.286 -3.799 1.626 1.00 80.31 116 VAL A O 1
ATOM 948 N N . GLY A 1 117 ? -19.181 -4.856 2.225 1.00 85.88 117 GLY A N 1
ATOM 949 C CA . GLY A 1 117 ? -19.148 -5.855 1.154 1.00 85.88 117 GLY A CA 1
ATOM 950 C C . GLY A 1 117 ? -18.186 -7.016 1.427 1.00 85.88 117 GLY A C 1
ATOM 951 O O . GLY A 1 117 ? -17.888 -7.336 2.576 1.00 85.88 117 GLY A O 1
ATOM 952 N N . GLU A 1 118 ? -17.722 -7.660 0.355 1.00 92.19 118 GLU A N 1
ATOM 953 C CA . GLU A 1 118 ? -16.844 -8.831 0.427 1.00 92.19 118 GLU A CA 1
ATOM 954 C C . GLU A 1 118 ? -15.377 -8.426 0.603 1.00 92.19 118 GLU A C 1
ATOM 956 O O . GLU A 1 118 ? -14.815 -7.694 -0.217 1.00 92.19 118 GLU A O 1
ATOM 961 N N . ILE A 1 119 ? -14.730 -8.947 1.650 1.00 92.25 119 ILE A N 1
ATOM 962 C CA . ILE A 1 119 ? -13.341 -8.603 1.994 1.00 92.25 119 ILE A CA 1
ATOM 963 C C . ILE A 1 119 ? -12.361 -8.912 0.857 1.00 92.25 119 ILE A C 1
ATOM 965 O O . ILE A 1 119 ? -11.428 -8.149 0.631 1.00 92.25 119 ILE A O 1
ATOM 969 N N . ASP A 1 120 ? -12.566 -9.994 0.107 1.00 92.75 120 ASP A N 1
ATOM 970 C CA . ASP A 1 120 ? -11.656 -10.359 -0.981 1.00 92.75 120 ASP A CA 1
ATOM 971 C C . ASP A 1 120 ? -11.717 -9.358 -2.136 1.00 92.75 120 ASP A C 1
ATOM 973 O O . ASP A 1 120 ? -10.668 -8.989 -2.664 1.00 92.75 120 ASP A O 1
ATOM 977 N N . VAL A 1 121 ? -12.917 -8.856 -2.444 1.00 93.25 121 VAL A N 1
ATOM 978 C CA . VAL A 1 121 ? -13.141 -7.811 -3.453 1.00 93.25 121 VAL A CA 1
ATOM 979 C C . VAL A 1 121 ? -12.550 -6.485 -2.986 1.00 93.25 121 VAL A C 1
ATOM 981 O O . VAL A 1 121 ? -11.883 -5.802 -3.760 1.00 93.25 121 VAL A O 1
ATOM 984 N N . LEU A 1 122 ? -12.746 -6.131 -1.711 1.00 92.06 122 LEU A N 1
ATOM 985 C CA . LEU A 1 122 ? -12.125 -4.951 -1.112 1.00 92.06 122 LEU A CA 1
ATOM 986 C C . LEU A 1 122 ? -10.601 -5.001 -1.278 1.00 92.06 122 LEU A C 1
ATOM 988 O O . LEU A 1 122 ? -9.995 -4.044 -1.752 1.00 92.06 122 LEU A O 1
ATOM 992 N N . LEU A 1 123 ? -9.986 -6.129 -0.930 1.00 93.62 123 LEU A N 1
ATOM 993 C CA . LEU A 1 123 ? -8.545 -6.319 -1.041 1.00 93.62 123 LEU A CA 1
ATOM 994 C C . LEU A 1 123 ? -8.056 -6.246 -2.494 1.00 93.62 123 LEU A C 1
ATOM 996 O O . LEU A 1 123 ? -7.023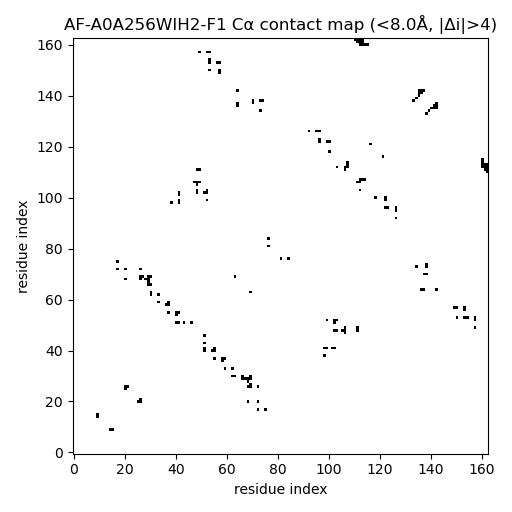 -5.629 -2.745 1.00 93.62 123 LEU A O 1
ATOM 1000 N N . ASP A 1 124 ? -8.801 -6.809 -3.450 1.00 92.06 124 ASP A N 1
ATOM 1001 C CA . ASP A 1 124 ? -8.474 -6.693 -4.877 1.00 92.06 124 ASP A CA 1
ATOM 1002 C C . ASP A 1 124 ? -8.504 -5.237 -5.353 1.00 92.06 124 ASP A C 1
ATOM 1004 O O . ASP A 1 124 ? -7.596 -4.798 -6.060 1.00 92.06 124 ASP A O 1
ATOM 1008 N N . VAL A 1 125 ? -9.489 -4.451 -4.908 1.00 90.81 125 VAL A N 1
ATOM 1009 C CA . VAL A 1 125 ? -9.552 -3.011 -5.201 1.00 90.81 125 VAL A CA 1
ATOM 1010 C C . VAL A 1 125 ? -8.365 -2.269 -4.582 1.00 90.81 125 VAL A C 1
ATOM 1012 O O . VAL A 1 125 ? -7.779 -1.417 -5.245 1.00 90.81 125 VAL A O 1
ATOM 1015 N N . TYR A 1 126 ? -7.956 -2.600 -3.353 1.00 91.06 126 TYR A N 1
ATOM 1016 C CA . TYR A 1 126 ? -6.769 -1.997 -2.730 1.00 91.06 126 TYR A CA 1
ATOM 1017 C C . TYR A 1 126 ? -5.502 -2.257 -3.546 1.00 91.06 126 TYR A C 1
ATOM 1019 O O . TYR A 1 126 ? -4.774 -1.314 -3.861 1.00 91.06 126 TYR A O 1
ATOM 1027 N N . ILE A 1 127 ? -5.257 -3.513 -3.928 1.00 90.81 127 ILE A N 1
ATOM 1028 C CA . ILE A 1 127 ? -4.104 -3.876 -4.760 1.00 90.81 127 ILE A CA 1
ATOM 1029 C C . ILE A 1 127 ? -4.180 -3.172 -6.119 1.00 90.81 127 ILE A C 1
ATOM 1031 O O . ILE A 1 127 ? -3.190 -2.595 -6.568 1.00 90.81 127 ILE A O 1
ATOM 1035 N N . MET A 1 128 ? -5.359 -3.132 -6.744 1.00 90.06 128 MET A N 1
ATOM 1036 C CA . MET A 1 128 ? -5.567 -2.446 -8.020 1.00 90.06 128 MET A CA 1
ATOM 1037 C C . MET A 1 128 ? -5.253 -0.951 -7.931 1.00 90.06 128 MET A C 1
ATOM 1039 O O . MET A 1 128 ? -4.582 -0.419 -8.814 1.00 90.06 128 MET A O 1
ATOM 1043 N N . VAL A 1 129 ? -5.693 -0.270 -6.870 1.00 90.75 129 VAL A N 1
ATOM 1044 C CA . VAL A 1 129 ? -5.382 1.150 -6.671 1.00 90.75 129 VAL A CA 1
ATOM 1045 C C . VAL A 1 129 ? -3.883 1.350 -6.471 1.00 90.75 129 VAL A C 1
ATOM 1047 O O . VAL A 1 129 ? -3.313 2.237 -7.100 1.00 90.75 129 VAL A O 1
ATOM 1050 N N . LEU A 1 130 ? -3.223 0.520 -5.657 1.00 90.56 130 LEU A N 1
ATOM 1051 C CA . LEU A 1 130 ? -1.779 0.634 -5.436 1.00 90.56 130 LEU A CA 1
ATOM 1052 C C . LEU A 1 130 ? -0.986 0.463 -6.729 1.00 90.56 130 LEU A C 1
ATOM 1054 O O . LEU A 1 130 ? -0.127 1.296 -7.017 1.00 90.56 130 LEU A O 1
ATOM 1058 N N . LYS A 1 131 ? -1.330 -0.543 -7.536 1.00 87.81 131 LYS A N 1
ATOM 1059 C CA . LYS A 1 131 ? -0.702 -0.791 -8.841 1.00 87.81 131 LYS A CA 1
ATOM 1060 C C . LYS A 1 131 ? -1.012 0.316 -9.848 1.00 87.81 131 LYS A C 1
ATOM 1062 O O . LYS A 1 131 ? -0.132 0.777 -10.570 1.00 87.81 131 LYS A O 1
ATOM 1067 N N . GLY A 1 132 ? -2.244 0.823 -9.850 1.00 89.50 132 GLY A N 1
ATOM 1068 C CA . GLY A 1 132 ? -2.668 1.924 -10.718 1.00 89.50 132 GLY A CA 1
ATOM 1069 C C . GLY A 1 132 ? -1.888 3.228 -10.502 1.00 89.50 132 GLY A C 1
ATOM 1070 O O . GLY A 1 132 ? -1.833 4.068 -11.401 1.00 89.50 132 GLY A O 1
ATOM 1071 N N . LEU A 1 133 ? -1.252 3.398 -9.338 1.00 91.06 133 LEU A N 1
ATOM 1072 C CA . LEU A 1 133 ? -0.419 4.560 -9.022 1.00 91.06 133 LEU A CA 1
ATOM 1073 C C . LEU A 1 133 ? 1.032 4.431 -9.510 1.00 91.06 133 LEU A C 1
ATOM 1075 O O . LEU A 1 133 ? 1.719 5.447 -9.625 1.00 91.06 133 LEU A O 1
ATOM 1079 N N . GLU A 1 134 ? 1.495 3.229 -9.855 1.00 89.62 134 GLU A N 1
ATOM 1080 C CA . GLU A 1 134 ? 2.904 2.957 -10.169 1.00 89.62 134 GLU A CA 1
ATOM 1081 C C . GLU A 1 134 ? 3.347 3.659 -11.461 1.00 89.62 134 GLU A C 1
ATOM 1083 O O . GLU A 1 134 ? 4.365 4.351 -11.477 1.00 89.62 134 GLU A O 1
ATOM 1088 N N . ILE A 1 135 ? 2.549 3.585 -12.534 1.00 89.12 135 ILE A N 1
ATOM 1089 C CA . ILE A 1 135 ? 2.864 4.265 -13.803 1.00 89.12 135 ILE A CA 1
ATOM 1090 C C . ILE A 1 135 ? 2.900 5.797 -13.626 1.00 89.12 135 ILE A C 1
ATOM 1092 O O . ILE A 1 135 ? 3.908 6.416 -13.990 1.00 89.12 135 ILE A O 1
ATOM 1096 N N . PRO A 1 136 ? 1.862 6.457 -13.065 1.00 91.44 136 PRO A N 1
ATOM 1097 C CA . PRO A 1 136 ? 1.918 7.892 -12.808 1.00 91.44 136 PRO A CA 1
ATOM 1098 C C . PRO A 1 136 ? 3.109 8.309 -11.943 1.00 91.44 136 PRO A C 1
ATOM 1100 O O . PRO A 1 136 ? 3.735 9.333 -12.217 1.00 91.44 136 PRO A O 1
ATOM 1103 N N . PHE A 1 137 ? 3.423 7.559 -10.889 1.00 92.06 137 PHE A N 1
ATOM 1104 C CA . PHE A 1 137 ? 4.449 7.975 -9.939 1.00 92.06 137 PHE A CA 1
ATOM 1105 C C . PHE A 1 137 ? 5.856 7.748 -10.472 1.00 92.06 137 PHE A C 1
ATOM 1107 O O . PHE A 1 137 ? 6.661 8.681 -10.416 1.00 92.06 137 PHE A O 1
ATOM 1114 N N . PHE A 1 138 ? 6.117 6.575 -11.042 1.00 89.00 138 PHE A N 1
ATOM 1115 C CA . PHE A 1 138 ? 7.472 6.127 -11.351 1.00 89.00 138 PHE A CA 1
ATOM 1116 C C . PHE A 1 138 ? 7.847 6.327 -12.819 1.00 89.00 138 PHE A C 1
ATOM 1118 O O . PHE A 1 138 ? 8.958 6.759 -13.111 1.00 89.00 138 PHE A O 1
ATOM 1125 N N . LEU A 1 139 ? 6.920 6.107 -13.759 1.00 87.31 139 LEU A N 1
ATOM 1126 C CA . LEU A 1 139 ? 7.207 6.281 -15.193 1.00 87.31 139 LEU A CA 1
ATOM 1127 C C . LEU A 1 139 ? 6.986 7.723 -15.646 1.00 87.31 139 LEU A C 1
ATOM 1129 O O . LEU A 1 139 ? 7.708 8.226 -16.502 1.00 87.31 139 LEU A O 1
ATOM 1133 N N . GLN A 1 140 ? 5.991 8.401 -15.074 1.00 90.31 140 GLN A N 1
ATOM 1134 C CA . GLN A 1 140 ? 5.676 9.796 -15.405 1.00 90.31 140 GLN A CA 1
ATOM 1135 C C . GLN A 1 140 ? 6.304 10.799 -14.424 1.00 90.31 140 GLN A C 1
ATOM 1137 O O . GLN A 1 140 ? 5.996 11.990 -14.493 1.00 90.31 140 GLN A O 1
ATOM 1142 N N . ASN A 1 141 ? 7.167 10.325 -13.517 1.00 89.56 141 ASN A N 1
ATOM 1143 C CA . ASN A 1 141 ? 7.910 11.122 -12.538 1.00 89.56 141 ASN A CA 1
ATOM 1144 C C . ASN A 1 141 ? 7.023 12.061 -11.694 1.00 89.56 141 ASN A C 1
ATOM 1146 O O . ASN A 1 141 ? 7.384 13.204 -11.403 1.00 89.56 141 ASN A O 1
ATOM 1150 N N . LYS A 1 142 ? 5.818 11.606 -11.326 1.00 93.19 142 LYS A N 1
ATOM 1151 C CA . LYS A 1 142 ? 4.893 12.410 -10.514 1.00 93.19 142 LYS A CA 1
ATOM 1152 C C . LYS A 1 142 ? 5.044 12.174 -9.014 1.00 93.19 142 LYS A C 1
ATOM 1154 O O . LYS A 1 142 ? 4.441 12.924 -8.249 1.00 93.19 142 LYS A O 1
ATOM 1159 N N . TYR A 1 143 ? 5.845 11.196 -8.583 1.00 92.44 143 TYR A N 1
ATOM 1160 C CA . TYR A 1 143 ? 6.032 10.878 -7.163 1.00 92.44 143 TYR A CA 1
ATOM 1161 C C . TYR A 1 143 ? 6.387 12.120 -6.331 1.00 92.44 143 TYR A C 1
ATOM 1163 O O . TYR A 1 143 ? 5.656 12.462 -5.407 1.00 92.44 143 TYR A O 1
ATOM 1171 N N . GLY A 1 144 ? 7.429 12.869 -6.713 1.00 91.50 144 GLY A N 1
ATOM 1172 C CA . GLY A 1 144 ? 7.889 14.042 -5.953 1.00 91.50 144 GLY A CA 1
ATOM 1173 C C . GLY A 1 144 ? 6.850 15.161 -5.817 1.00 91.50 144 GLY A C 1
ATOM 1174 O O . GLY A 1 144 ? 6.865 15.902 -4.838 1.00 91.50 144 GLY A O 1
ATOM 1175 N N . LYS A 1 145 ? 5.902 15.258 -6.758 1.00 92.19 145 LYS A N 1
ATOM 1176 C CA . LYS A 1 145 ? 4.783 16.208 -6.681 1.00 92.19 145 LYS A CA 1
ATOM 1177 C C . LYS A 1 145 ? 3.754 15.795 -5.628 1.00 92.19 145 LYS A C 1
ATOM 1179 O O . LYS A 1 145 ? 3.170 16.660 -4.985 1.00 92.19 145 LYS A O 1
ATOM 1184 N N . TYR A 1 146 ? 3.488 14.497 -5.492 1.00 90.44 146 TYR A N 1
ATOM 1185 C CA . TYR A 1 146 ? 2.410 13.989 -4.640 1.00 90.44 146 TYR A CA 1
ATOM 1186 C C . TYR A 1 146 ? 2.884 13.515 -3.265 1.00 90.44 146 TYR A C 1
ATOM 1188 O O . 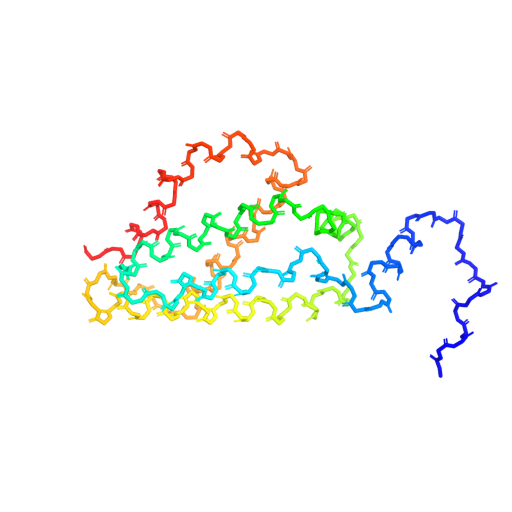TYR A 1 146 ? 2.101 13.587 -2.321 1.00 90.44 146 TYR A O 1
ATOM 1196 N N . ALA A 1 147 ? 4.148 13.107 -3.126 1.00 90.06 147 ALA A N 1
ATOM 1197 C CA . ALA A 1 147 ? 4.719 12.613 -1.875 1.00 90.06 147 ALA A CA 1
ATOM 1198 C C . ALA A 1 147 ? 4.508 13.558 -0.674 1.00 90.06 147 ALA A C 1
ATOM 1200 O O . ALA A 1 147 ? 4.080 13.070 0.374 1.00 90.06 147 ALA A O 1
ATOM 1201 N N . PRO A 1 148 ? 4.661 14.897 -0.802 1.00 91.50 148 PRO A N 1
ATOM 1202 C CA . PRO A 1 148 ? 4.376 15.824 0.300 1.00 91.50 148 PRO A CA 1
ATOM 1203 C C . PRO A 1 148 ? 2.919 15.807 0.788 1.00 91.50 148 PRO A C 1
ATOM 1205 O O . PRO A 1 148 ? 2.621 16.295 1.874 1.00 91.50 148 PRO A O 1
ATOM 1208 N N . HIS A 1 149 ? 1.997 15.270 -0.013 1.00 89.69 149 HIS A N 1
ATOM 1209 C CA . HIS A 1 149 ? 0.569 15.211 0.284 1.00 89.69 149 HIS A CA 1
ATOM 1210 C C . HIS A 1 149 ? 0.104 13.822 0.729 1.00 89.69 149 HIS A C 1
ATOM 1212 O O . HIS A 1 149 ? -1.068 13.669 1.082 1.00 89.69 149 HIS A O 1
ATOM 1218 N N . PHE A 1 150 ? 0.975 12.806 0.719 1.00 86.75 150 PHE A N 1
ATOM 1219 C CA . PHE A 1 150 ? 0.544 11.435 0.968 1.00 86.75 150 PHE A CA 1
ATOM 1220 C C . PHE A 1 150 ? -0.061 11.238 2.354 1.00 86.75 150 PHE A C 1
ATOM 1222 O O . PHE A 1 150 ? -1.080 10.574 2.436 1.00 86.75 150 PHE A O 1
ATOM 1229 N N . GLU A 1 151 ? 0.448 11.867 3.411 1.00 82.06 151 GLU A N 1
ATOM 1230 C CA . GLU A 1 151 ? -0.179 11.787 4.744 1.00 82.06 151 GLU A CA 1
ATOM 1231 C C . GLU A 1 151 ? -1.676 12.142 4.717 1.00 82.06 151 GLU A C 1
ATOM 1233 O O . GLU A 1 151 ? -2.531 11.422 5.236 1.00 82.06 151 GLU A O 1
ATOM 1238 N N . SER A 1 152 ? -2.026 13.223 4.015 1.00 83.31 152 SER A N 1
ATOM 1239 C CA . SER A 1 152 ? -3.422 13.648 3.875 1.00 83.31 152 SER A CA 1
ATOM 1240 C C . SER A 1 152 ? -4.223 12.737 2.939 1.00 83.31 152 SER A C 1
ATOM 1242 O O . SER A 1 152 ? -5.386 12.439 3.216 1.00 83.31 152 SER A O 1
ATOM 1244 N N . LEU A 1 153 ? -3.615 12.280 1.839 1.00 83.50 153 LEU A N 1
ATOM 1245 C CA . LEU A 1 153 ? -4.267 11.423 0.842 1.00 83.50 153 LEU A CA 1
ATOM 1246 C C . LEU A 1 153 ? -4.491 9.994 1.355 1.00 83.50 153 LEU A C 1
ATOM 1248 O O . LEU A 1 153 ? -5.541 9.413 1.095 1.00 83.50 153 LEU A O 1
ATOM 1252 N N . MET A 1 154 ? -3.562 9.444 2.138 1.00 82.12 154 MET A N 1
ATOM 1253 C CA . MET A 1 154 ? -3.677 8.103 2.718 1.00 82.12 154 MET A CA 1
ATOM 1254 C C . MET A 1 154 ? -4.819 8.015 3.732 1.00 82.12 154 MET A C 1
ATOM 1256 O O . MET A 1 154 ? -5.447 6.967 3.876 1.00 82.12 154 MET A O 1
ATOM 1260 N N . GLY A 1 155 ? -5.179 9.143 4.353 1.00 80.12 155 GLY A N 1
ATOM 1261 C CA . GLY A 1 155 ? -6.381 9.251 5.173 1.00 80.12 155 GLY A CA 1
ATOM 1262 C C . GLY A 1 155 ? -7.676 8.901 4.429 1.00 80.12 155 GLY A C 1
ATOM 1263 O O . GLY A 1 155 ? -8.632 8.477 5.074 1.00 80.12 155 GLY A O 1
ATOM 1264 N N . ILE A 1 156 ? -7.725 9.027 3.097 1.00 83.62 156 ILE A N 1
ATOM 1265 C CA . ILE A 1 156 ? -8.894 8.642 2.287 1.00 83.62 156 ILE A CA 1
ATOM 1266 C C . ILE A 1 156 ? -9.118 7.126 2.362 1.00 83.62 156 ILE A C 1
ATOM 1268 O O . ILE A 1 156 ? -10.248 6.690 2.578 1.00 83.62 156 ILE A O 1
ATOM 1272 N N . PHE A 1 157 ? -8.047 6.332 2.274 1.00 79.75 157 PHE A N 1
ATOM 1273 C CA . PHE A 1 157 ? -8.126 4.871 2.337 1.00 79.75 157 PHE A CA 1
ATOM 1274 C C . PHE A 1 157 ? -8.596 4.381 3.704 1.00 79.75 157 PHE A C 1
ATOM 1276 O O . PHE A 1 157 ? -9.393 3.456 3.784 1.00 79.75 157 PHE A O 1
ATOM 1283 N N . THR A 1 158 ? -8.156 5.009 4.794 1.00 81.25 158 THR A N 1
ATOM 1284 C CA . THR A 1 158 ? -8.612 4.610 6.134 1.00 81.25 158 THR A CA 1
ATOM 1285 C C . THR A 1 158 ? -10.024 5.103 6.443 1.00 81.25 158 THR A C 1
ATOM 1287 O O . THR A 1 158 ? -10.766 4.412 7.127 1.00 81.25 158 THR A O 1
ATOM 1290 N N . LYS A 1 159 ? -10.426 6.279 5.937 1.00 83.25 159 LYS A N 1
ATOM 1291 C CA . LYS A 1 159 ? -11.769 6.842 6.175 1.00 83.25 159 LYS A CA 1
ATOM 1292 C C . LYS A 1 159 ? -12.884 6.048 5.498 1.00 83.25 159 LYS A C 1
ATOM 1294 O O . LYS A 1 159 ? -13.996 6.026 6.005 1.00 83.25 159 LYS A O 1
ATOM 1299 N N . GLY A 1 160 ? -12.600 5.394 4.371 1.00 78.31 160 GLY A N 1
ATOM 1300 C CA . GLY A 1 160 ? -13.562 4.491 3.730 1.00 78.31 160 GLY A CA 1
ATOM 1301 C C . GLY A 1 160 ? -13.892 3.252 4.572 1.00 78.31 160 GLY A C 1
ATOM 1302 O O . GLY A 1 160 ? -14.936 2.645 4.365 1.00 78.31 160 GLY A O 1
ATOM 1303 N N . LEU A 1 161 ? -13.017 2.904 5.521 1.00 80.62 161 LEU A N 1
ATOM 1304 C CA . LEU A 1 161 ? -13.168 1.771 6.432 1.00 80.62 161 LEU A CA 1
ATOM 1305 C C . LEU A 1 161 ? -13.500 2.194 7.865 1.00 80.62 161 LEU A C 1
ATOM 1307 O O . LEU A 1 161 ? -13.851 1.339 8.666 1.00 80.62 161 LEU A O 1
ATOM 1311 N N . SER A 1 162 ? -13.343 3.469 8.225 1.00 79.25 162 SER A N 1
ATOM 1312 C CA . SER A 1 162 ? -13.507 3.918 9.609 1.00 79.25 162 SER A CA 1
ATOM 1313 C C . SER A 1 162 ? -14.951 3.779 10.073 1.00 79.25 162 SER A C 1
ATOM 1315 O O . SER A 1 162 ? -15.870 4.145 9.336 1.00 79.25 162 SER A O 1
ATOM 1317 N N . ARG A 1 163 ? -15.119 3.293 11.304 1.00 66.88 163 ARG A N 1
ATOM 1318 C CA . ARG A 1 163 ? -16.416 3.202 11.977 1.00 66.88 163 ARG A CA 1
ATOM 1319 C C . ARG A 1 163 ? -16.987 4.564 12.370 1.00 66.88 163 ARG A C 1
ATOM 1321 O O . ARG A 1 163 ? -16.196 5.446 12.770 1.00 66.88 163 ARG A O 1
#

Secondary structure (DSSP, 8-state):
--SSSSSS----HHHHHHHHHHTTS-TTTTTTTHHHHHHHHHT-TTS-HHHHHHHHHHHHHHHHHH-HHHHHHHHHHHHS--HHHHHHHHHHHHHHHHHHHHHHHHHHHTTSB---S-HHHHHHHHHHHHHHTHIIIIIS--HHHHGGGHHHHHHHHHHTTB-

Foldseek 3Di:
DPPDPPDDDDPDPLVVLVCVCPVPVNVCVLVPCLLVVLVCLLPPPVDALLRSQLCNLLVNLVSLQPRPSNLSVVVSCVVPPDPVVVVVVVV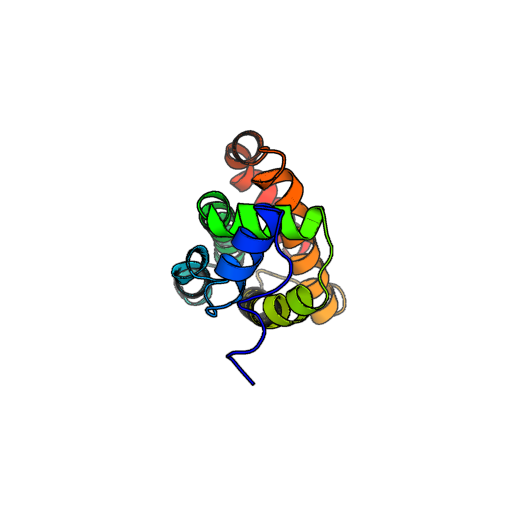VLVSQLVSNLSSQVSCVVVQQFDDDPDSSVVSVVVSVVSVVVNCCCRVVVCVVVCSVVSVVVSVVVSVVTGD

Sequence (163 aa):
MYQFIKSKVLPNVHYFLVFNCYGNGEQLAGLGGLKKNLSNIVNDDNLKASDKLKGYLLKRMEILNEAANYHETLKADFFEHFDFIDDLRSDLDQWEKMSIRKIILEGVDNGEFVIVGEIDVLLDVYIMVLKGLEIPFFLQNKYGKYAPHFESLMGIFTKGLSR